Protein AF-A0A085MMM2-F1 (afdb_monomer)

pLDDT: mean 71.84, std 17.97, range [33.88, 95.5]

Structure (mmCIF, N/CA/C/O backbone):
data_AF-A0A085MMM2-F1
#
_entry.id   AF-A0A085MMM2-F1
#
loop_
_atom_site.group_PDB
_atom_site.id
_atom_site.type_symbol
_atom_site.label_atom_id
_atom_site.label_alt_id
_atom_site.label_comp_id
_atom_site.label_asym_id
_atom_site.label_entity_id
_atom_site.label_seq_id
_atom_site.pdbx_PDB_ins_code
_atom_site.Cartn_x
_atom_site.Cartn_y
_atom_site.Cartn_z
_atom_site.occupancy
_atom_site.B_iso_or_equiv
_atom_site.auth_seq_id
_atom_site.auth_comp_id
_atom_site.auth_asym_id
_atom_site.auth_atom_id
_atom_site.pdbx_PDB_model_num
ATOM 1 N N . MET A 1 1 ? -14.746 -5.569 52.700 1.00 52.84 1 MET A N 1
ATOM 2 C CA . MET A 1 1 ? -14.236 -6.221 51.471 1.00 52.84 1 MET A CA 1
ATOM 3 C C . MET A 1 1 ? -14.994 -5.709 50.234 1.00 52.84 1 MET A C 1
ATOM 5 O O . MET A 1 1 ? -15.864 -6.404 49.738 1.00 52.84 1 MET A O 1
ATOM 9 N N . LYS A 1 2 ? -14.740 -4.476 49.759 1.00 54.72 2 LYS A N 1
ATOM 10 C CA . LYS A 1 2 ? -15.460 -3.881 48.598 1.00 54.72 2 LYS A CA 1
ATOM 11 C C . LYS A 1 2 ? -14.551 -3.471 47.425 1.00 54.72 2 LYS A C 1
ATOM 13 O O . LYS A 1 2 ? -15.036 -2.965 46.422 1.00 54.72 2 LYS A O 1
ATOM 18 N N . PHE A 1 3 ? -13.245 -3.721 47.520 1.00 55.91 3 PHE A N 1
ATOM 19 C CA . PHE A 1 3 ? -12.271 -3.276 46.516 1.00 55.91 3 PHE A CA 1
ATOM 20 C C . PHE A 1 3 ? -12.217 -4.162 45.255 1.00 55.91 3 PHE A C 1
ATOM 22 O O . PHE A 1 3 ? -11.817 -3.679 44.200 1.00 55.91 3 PHE A O 1
ATOM 29 N N . SER A 1 4 ? -12.686 -5.416 45.309 1.00 65.38 4 SER A N 1
ATOM 30 C CA . SER A 1 4 ? -12.596 -6.337 44.160 1.00 65.38 4 SER A CA 1
ATOM 31 C C . SER A 1 4 ? -13.504 -5.974 42.982 1.00 65.38 4 SER A C 1
ATOM 33 O O . SER A 1 4 ? -13.154 -6.256 41.840 1.00 65.38 4 SER A O 1
ATOM 35 N N . ALA A 1 5 ? -14.645 -5.323 43.223 1.00 66.12 5 ALA A N 1
ATOM 36 C CA . ALA A 1 5 ? -15.579 -4.985 42.147 1.00 66.12 5 ALA A CA 1
ATOM 37 C C . ALA A 1 5 ? -15.064 -3.847 41.245 1.00 66.12 5 ALA A C 1
ATOM 39 O O . ALA A 1 5 ? -15.367 -3.817 40.056 1.00 66.12 5 ALA A O 1
ATOM 40 N N . VAL A 1 6 ? -14.258 -2.934 41.799 1.00 71.94 6 VAL A N 1
ATOM 41 C CA . VAL A 1 6 ? -13.710 -1.777 41.069 1.00 71.94 6 VAL A CA 1
ATOM 42 C C . VAL A 1 6 ? -12.559 -2.193 40.147 1.00 71.94 6 VAL A C 1
ATOM 44 O O . VAL A 1 6 ? -12.423 -1.673 39.045 1.00 71.94 6 VAL A O 1
ATOM 47 N N . ALA A 1 7 ? -11.746 -3.167 40.557 1.00 70.06 7 ALA A N 1
ATOM 48 C CA . ALA A 1 7 ? -10.652 -3.663 39.723 1.00 70.06 7 ALA A CA 1
ATOM 49 C C . ALA A 1 7 ? -11.167 -4.381 38.460 1.00 70.06 7 ALA A C 1
ATOM 51 O O . ALA A 1 7 ? -10.631 -4.185 37.368 1.00 70.06 7 ALA A O 1
ATOM 52 N N . ALA A 1 8 ? -12.241 -5.167 38.592 1.00 73.25 8 ALA A N 1
ATOM 53 C CA . ALA A 1 8 ? -12.828 -5.910 37.478 1.00 73.25 8 ALA A CA 1
ATOM 54 C C . ALA A 1 8 ? -13.424 -4.992 36.395 1.00 73.25 8 ALA A C 1
ATOM 56 O O . ALA A 1 8 ? -13.270 -5.259 35.202 1.00 73.25 8 ALA A O 1
ATOM 57 N N . THR A 1 9 ? -14.063 -3.885 36.785 1.00 78.06 9 THR A N 1
ATOM 58 C CA . THR A 1 9 ? -14.633 -2.921 35.832 1.00 78.06 9 THR A CA 1
ATOM 59 C C . THR A 1 9 ? -13.560 -2.148 35.070 1.00 78.06 9 THR A C 1
ATOM 61 O O . THR A 1 9 ? -13.700 -1.957 33.863 1.00 78.06 9 THR A O 1
ATOM 64 N N . ILE A 1 10 ? -12.460 -1.762 35.726 1.00 82.00 10 ILE A N 1
ATOM 65 C CA . ILE A 1 10 ? -11.328 -1.104 35.054 1.00 82.00 10 ILE A CA 1
ATOM 66 C C . ILE A 1 10 ? -10.693 -2.050 34.027 1.00 82.00 10 ILE A C 1
ATOM 68 O O . ILE A 1 10 ? -10.486 -1.653 32.881 1.00 82.00 10 ILE A O 1
ATOM 72 N N . ALA A 1 11 ? -10.447 -3.311 34.398 1.00 78.62 11 ALA A N 1
ATOM 73 C CA . ALA A 1 11 ? -9.879 -4.299 33.482 1.00 78.62 11 ALA A CA 1
ATOM 74 C C . ALA A 1 11 ? -10.763 -4.510 32.239 1.00 78.62 11 ALA A C 1
ATOM 76 O O . ALA A 1 11 ? -10.262 -4.491 31.115 1.00 78.62 11 ALA A O 1
ATOM 77 N N . ALA A 1 12 ? -12.083 -4.627 32.421 1.00 75.56 12 ALA A N 1
ATOM 78 C CA . ALA A 1 12 ? -13.023 -4.768 31.310 1.00 75.56 12 ALA A CA 1
ATOM 79 C C . ALA A 1 12 ? -13.002 -3.554 30.364 1.00 75.56 12 ALA A C 1
A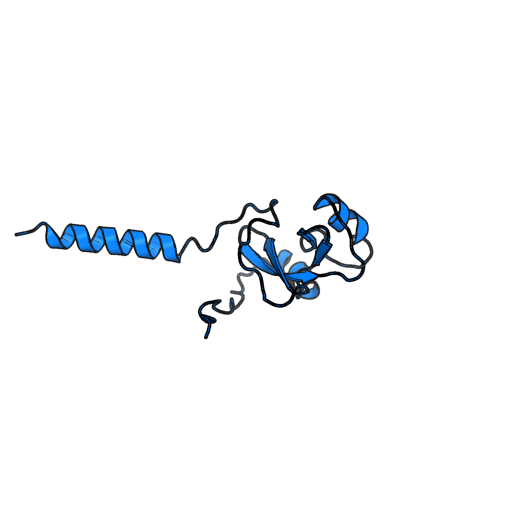TOM 81 O O . ALA A 1 12 ? -12.977 -3.725 29.145 1.00 75.56 12 ALA A O 1
ATOM 82 N N . LEU A 1 13 ? -12.950 -2.329 30.901 1.00 77.31 13 LEU A N 1
ATOM 83 C CA . LEU A 1 13 ? -12.868 -1.115 30.084 1.00 77.31 13 LEU A CA 1
ATOM 84 C C . LEU A 1 13 ? -11.567 -1.048 29.279 1.00 77.31 13 LEU A C 1
ATOM 86 O O . LEU A 1 13 ? -11.613 -0.704 28.101 1.00 77.31 13 LEU A O 1
ATOM 90 N N . VAL A 1 14 ? -10.427 -1.419 29.869 1.00 74.81 14 VAL A N 1
ATOM 91 C CA . VAL A 1 14 ? -9.130 -1.432 29.169 1.00 74.81 14 VAL A CA 1
ATOM 92 C C . VAL A 1 14 ? -9.137 -2.437 28.015 1.00 74.81 14 VAL A C 1
ATOM 94 O O . VAL A 1 14 ? -8.693 -2.099 26.916 1.00 74.81 14 VAL A O 1
ATOM 97 N N . VAL A 1 15 ? -9.699 -3.633 28.228 1.00 73.62 15 VAL A N 1
ATOM 98 C CA . VAL A 1 15 ? -9.820 -4.670 27.189 1.00 73.62 15 VAL A CA 1
ATOM 99 C C . VAL A 1 15 ? -10.740 -4.216 26.056 1.00 73.62 15 VAL A C 1
ATOM 101 O O . VAL A 1 15 ? -10.376 -4.348 24.889 1.00 73.62 15 VAL A O 1
ATOM 104 N N . ILE A 1 16 ? -11.899 -3.625 26.370 1.00 70.69 16 ILE A N 1
ATOM 105 C CA . ILE A 1 16 ? -12.829 -3.103 25.354 1.00 70.69 16 ILE A CA 1
ATOM 106 C C . ILE A 1 16 ? -12.178 -1.963 24.563 1.00 70.69 16 ILE A C 1
ATOM 108 O O . ILE A 1 16 ? -12.307 -1.916 23.340 1.00 70.69 16 ILE A O 1
ATOM 112 N N . PHE A 1 17 ? -11.440 -1.077 25.236 1.00 68.62 17 PHE A N 1
ATOM 113 C CA . PHE A 1 17 ? -10.698 -0.006 24.581 1.00 68.62 17 PHE A CA 1
ATOM 114 C C . PHE A 1 17 ? -9.666 -0.604 23.612 1.00 68.62 17 PHE A C 1
ATOM 116 O O . PHE A 1 17 ? -9.700 -0.315 22.420 1.00 68.62 17 PHE A O 1
ATOM 123 N N . HIS A 1 18 ? -8.820 -1.532 24.069 1.00 63.03 18 HIS A N 1
ATOM 124 C CA . HIS A 1 18 ? -7.814 -2.172 23.211 1.00 63.03 18 HIS A CA 1
ATOM 125 C C . HIS A 1 18 ? -8.426 -2.951 22.036 1.00 63.03 18 HIS A C 1
ATOM 127 O O . HIS A 1 18 ? -7.870 -2.929 20.941 1.00 63.03 18 HIS A O 1
ATOM 133 N N . ALA A 1 19 ? -9.588 -3.581 2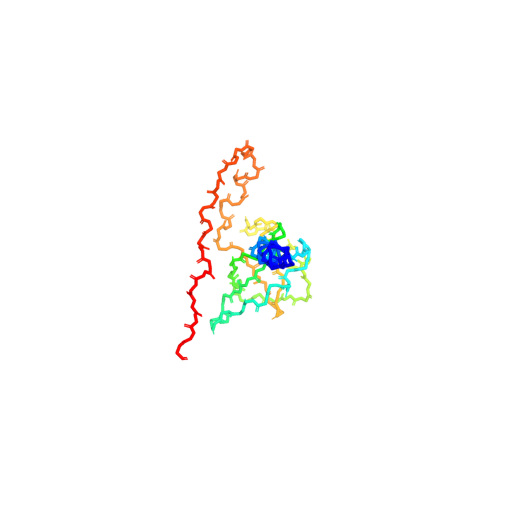2.222 1.00 61.09 19 ALA A N 1
ATOM 134 C CA . ALA A 1 19 ? -10.271 -4.320 21.162 1.00 61.09 19 ALA A CA 1
ATOM 135 C C . ALA A 1 19 ? -10.925 -3.412 20.102 1.00 61.09 19 ALA A C 1
ATOM 137 O O . ALA A 1 19 ? -11.025 -3.799 18.938 1.00 61.09 19 ALA A O 1
ATOM 138 N N . GLN A 1 20 ? -11.384 -2.211 20.474 1.00 55.78 20 GLN A N 1
ATOM 139 C CA . GLN A 1 20 ? -12.060 -1.294 19.545 1.00 55.78 20 GLN A CA 1
ATOM 140 C C . GLN A 1 20 ? -11.093 -0.408 18.753 1.00 55.78 20 GLN A C 1
ATOM 142 O O . GLN A 1 20 ? -11.407 -0.013 17.627 1.00 55.78 20 GLN A O 1
ATOM 147 N N . PHE A 1 21 ? -9.902 -0.139 19.286 1.00 56.75 21 PHE A N 1
ATOM 148 C CA . PHE A 1 21 ? -8.842 0.571 18.571 1.00 56.75 21 PHE A CA 1
ATOM 149 C C . PHE A 1 21 ? -7.933 -0.405 17.818 1.00 56.75 21 PHE A C 1
ATOM 151 O O . PHE A 1 21 ? -6.719 -0.409 18.008 1.00 56.75 21 PHE A O 1
ATOM 158 N N . GLY A 1 22 ? -8.515 -1.212 16.922 1.00 55.94 22 GLY A N 1
ATOM 159 C CA . GLY A 1 22 ? -7.734 -1.858 15.863 1.00 55.94 22 GLY A CA 1
ATOM 160 C C . GLY A 1 22 ? -6.848 -0.810 15.181 1.00 55.94 22 GLY A C 1
ATOM 161 O O . GLY A 1 22 ? -7.320 0.305 14.957 1.00 55.94 22 GLY A O 1
ATOM 162 N N . GLU A 1 23 ? -5.573 -1.145 14.943 1.00 56.12 23 GLU A N 1
ATOM 163 C CA . GLU A 1 23 ? -4.469 -0.220 14.630 1.00 56.12 23 GLU A CA 1
ATOM 164 C C . GLU A 1 23 ? -4.924 1.051 13.890 1.00 56.12 23 GLU A C 1
ATOM 166 O O . GLU A 1 23 ? -5.099 1.074 12.666 1.00 56.12 23 GLU A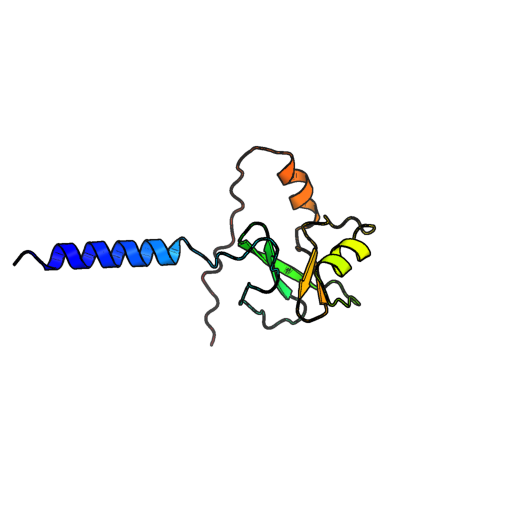 O 1
ATOM 171 N N . LEU A 1 24 ? -5.146 2.130 14.650 1.00 63.75 24 LEU A N 1
ATOM 172 C CA . LEU A 1 24 ? -5.491 3.422 14.078 1.00 63.75 24 LEU A CA 1
ATOM 173 C C . LEU A 1 24 ? -4.278 3.938 13.315 1.00 63.75 24 LEU A C 1
ATOM 175 O O . LEU A 1 24 ? -3.314 4.432 13.894 1.00 63.75 24 LEU A O 1
ATOM 179 N N . CYS A 1 25 ? -4.348 3.849 11.997 1.00 75.19 25 CYS A N 1
ATOM 180 C CA . CYS A 1 25 ? -3.314 4.372 11.129 1.00 75.19 25 CYS A CA 1
ATOM 181 C C . CYS A 1 25 ? -3.674 5.796 10.655 1.00 75.19 25 CYS A C 1
ATOM 183 O O . CYS A 1 25 ? -4.836 6.199 10.545 1.00 75.19 25 CYS A O 1
ATOM 185 N N . GLN A 1 26 ? -2.672 6.613 10.376 1.00 77.06 26 GLN A N 1
ATOM 186 C CA . GLN A 1 26 ? -2.815 7.956 9.840 1.00 77.06 26 GLN A CA 1
ATOM 187 C C . GLN A 1 26 ? -3.125 7.856 8.347 1.00 77.06 26 GLN A C 1
ATOM 189 O O . GLN A 1 26 ? -2.353 7.291 7.583 1.00 77.06 26 GLN A O 1
ATOM 194 N N . THR A 1 27 ? -4.224 8.470 7.900 1.00 65.12 27 THR A N 1
ATOM 195 C CA . THR A 1 27 ? -4.784 8.380 6.531 1.00 65.12 27 THR A CA 1
ATOM 196 C C . THR A 1 27 ? -3.799 8.676 5.379 1.00 65.12 27 THR A C 1
ATOM 198 O O . THR A 1 27 ? -4.103 8.416 4.213 1.00 65.12 27 THR A O 1
ATOM 201 N N . LEU A 1 28 ? -2.638 9.264 5.670 1.00 67.50 28 LEU A N 1
ATOM 202 C CA . LEU A 1 28 ? -1.598 9.606 4.697 1.00 67.50 28 LEU A CA 1
ATOM 203 C C . LEU A 1 28 ? -0.317 8.776 4.836 1.00 67.50 28 LEU A C 1
ATOM 205 O O . LEU A 1 28 ? 0.521 8.836 3.936 1.00 67.50 28 LEU A O 1
ATOM 209 N N . ASN A 1 29 ? -0.188 7.993 5.905 1.00 77.19 29 ASN A N 1
ATOM 210 C CA . ASN A 1 29 ? 0.962 7.148 6.164 1.00 77.19 29 ASN A CA 1
ATOM 211 C C . ASN A 1 29 ? 0.605 5.683 5.881 1.00 77.19 29 ASN A C 1
ATOM 213 O O . ASN A 1 29 ? 0.151 4.939 6.748 1.00 77.19 29 ASN A O 1
ATOM 217 N N . HIS A 1 30 ? 0.771 5.307 4.614 1.00 75.38 30 HIS A N 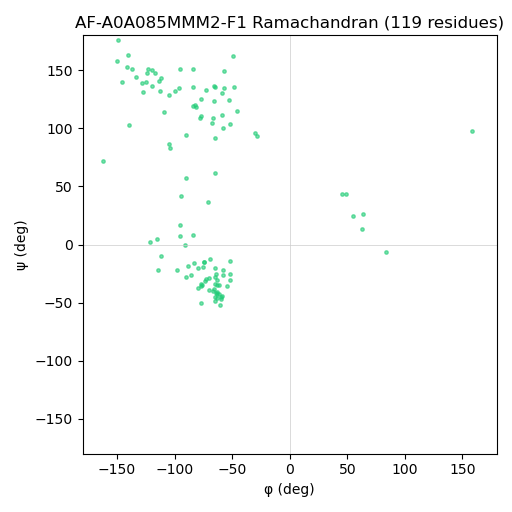1
ATOM 218 C CA . HIS A 1 30 ? 0.377 4.006 4.062 1.00 75.38 30 HIS A CA 1
ATOM 219 C C . HIS A 1 30 ? 1.162 2.830 4.659 1.00 75.38 30 HIS A C 1
ATOM 221 O O . HIS A 1 30 ? 0.657 1.711 4.653 1.00 75.38 30 HIS A O 1
ATOM 227 N N . ASP A 1 31 ? 2.326 3.104 5.247 1.00 76.56 31 ASP A N 1
ATOM 228 C CA . ASP A 1 31 ? 3.276 2.108 5.751 1.00 76.56 31 ASP A CA 1
ATOM 229 C C . ASP A 1 31 ? 3.057 1.720 7.221 1.00 76.56 31 ASP A C 1
ATOM 231 O O . ASP A 1 31 ? 3.785 0.892 7.759 1.00 76.56 31 ASP A O 1
ATOM 235 N N . GLN A 1 32 ? 2.063 2.302 7.898 1.00 82.31 32 GLN A N 1
ATOM 236 C CA . GLN A 1 32 ? 1.842 2.064 9.332 1.00 82.31 32 GLN A CA 1
ATOM 237 C C . GLN A 1 32 ? 1.237 0.700 9.667 1.00 82.31 32 GLN A C 1
ATOM 239 O O . GLN A 1 32 ? 1.276 0.289 10.822 1.00 82.31 32 GLN A O 1
ATOM 244 N N . CYS A 1 33 ? 0.686 -0.000 8.680 1.00 83.50 33 CYS A N 1
ATOM 245 C CA . CYS A 1 33 ? 0.071 -1.304 8.886 1.00 83.50 33 CYS A CA 1
ATOM 246 C C . CYS A 1 33 ? 1.147 -2.382 9.025 1.00 83.50 33 CYS A C 1
ATOM 248 O O . CYS A 1 33 ? 1.825 -2.719 8.049 1.00 83.50 33 CYS A O 1
ATOM 250 N N . ARG A 1 34 ? 1.299 -2.941 10.229 1.00 76.50 34 ARG A N 1
ATOM 251 C CA . ARG A 1 34 ? 2.397 -3.870 10.549 1.00 76.50 34 ARG A CA 1
ATOM 252 C C . ARG A 1 34 ? 2.227 -5.271 9.975 1.00 76.50 34 ARG A C 1
ATOM 254 O O . ARG A 1 34 ? 3.215 -5.978 9.828 1.00 76.50 34 ARG A O 1
ATOM 261 N N . TYR A 1 35 ? 1.008 -5.654 9.609 1.00 73.00 35 TYR A N 1
ATOM 262 C CA . TYR A 1 35 ? 0.720 -6.979 9.069 1.00 73.00 35 TYR A CA 1
ATOM 263 C C . TYR A 1 35 ? 1.375 -7.187 7.700 1.00 73.00 35 TYR A C 1
ATOM 265 O O . TYR A 1 35 ? 0.938 -6.612 6.695 1.00 73.00 35 TYR A O 1
ATOM 273 N N . GLU A 1 36 ? 2.407 -8.025 7.678 1.00 68.62 36 GLU A N 1
ATOM 274 C CA . GLU A 1 36 ? 3.042 -8.535 6.467 1.00 68.62 36 GLU A CA 1
ATOM 275 C C . GLU A 1 36 ? 2.521 -9.941 6.188 1.00 68.62 36 GLU A C 1
ATOM 277 O O . GLU A 1 36 ? 2.443 -10.779 7.084 1.00 68.62 36 GLU A O 1
ATOM 282 N N . THR A 1 37 ? 2.124 -10.192 4.948 1.00 72.69 37 THR A N 1
ATOM 283 C CA . THR A 1 37 ? 1.804 -11.538 4.479 1.00 72.69 37 THR A CA 1
ATOM 284 C C . T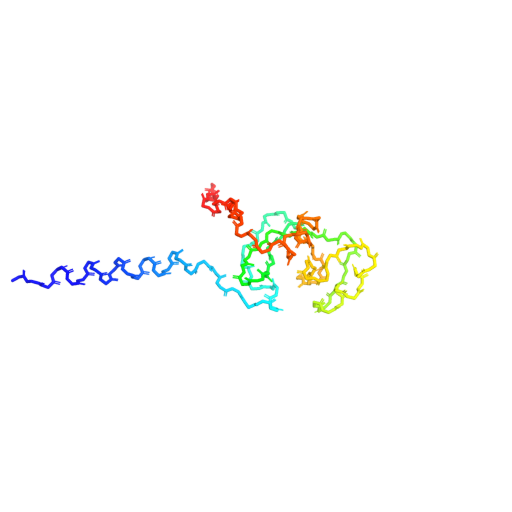HR A 1 37 ? 3.089 -12.237 4.044 1.00 72.69 37 THR A C 1
ATOM 286 O O . THR A 1 37 ? 4.021 -11.577 3.589 1.00 72.69 37 THR A O 1
ATOM 289 N N . ALA A 1 38 ? 3.138 -13.569 4.145 1.00 78.50 38 ALA A N 1
ATOM 290 C CA . ALA A 1 38 ? 4.266 -14.360 3.632 1.00 78.50 38 ALA A CA 1
ATOM 291 C C . ALA A 1 38 ? 4.495 -14.143 2.123 1.00 78.50 38 ALA A C 1
ATOM 293 O O . ALA A 1 38 ? 5.608 -14.280 1.623 1.00 78.50 38 ALA A O 1
ATOM 294 N N . ASP A 1 39 ? 3.436 -13.766 1.409 1.00 80.94 39 ASP A N 1
ATOM 295 C CA . ASP A 1 39 ? 3.490 -13.387 0.009 1.00 80.94 39 ASP A CA 1
ATOM 296 C C . ASP A 1 39 ? 3.923 -11.921 -0.152 1.00 80.94 39 ASP A C 1
ATOM 298 O O . ASP A 1 39 ? 3.249 -11.003 0.323 1.00 80.94 39 ASP A O 1
ATOM 302 N N . ALA A 1 40 ? 5.036 -11.706 -0.859 1.00 78.69 40 ALA A N 1
ATOM 303 C CA . ALA A 1 40 ? 5.588 -10.385 -1.160 1.00 78.69 40 ALA A CA 1
ATOM 304 C C . ALA A 1 40 ? 4.727 -9.566 -2.141 1.00 78.69 40 ALA A C 1
ATOM 306 O O . ALA A 1 40 ? 4.980 -8.371 -2.326 1.00 78.69 40 ALA A O 1
ATOM 307 N N . SER A 1 41 ? 3.747 -10.194 -2.798 1.00 83.12 41 SER A N 1
ATOM 308 C CA . SER A 1 41 ? 2.801 -9.525 -3.693 1.00 83.12 41 SER A CA 1
ATOM 309 C C . SER A 1 41 ? 1.620 -8.889 -2.955 1.00 83.12 41 SER A C 1
ATOM 311 O O . SER A 1 41 ? 0.950 -8.009 -3.500 1.00 83.12 41 SER A O 1
ATOM 313 N N . ILE A 1 42 ? 1.393 -9.275 -1.698 1.00 86.00 42 ILE A N 1
ATOM 314 C CA . ILE A 1 42 ? 0.284 -8.799 -0.878 1.00 86.00 42 ILE A CA 1
ATOM 315 C C . ILE A 1 42 ? 0.842 -7.967 0.278 1.00 86.00 42 ILE A C 1
ATOM 317 O O . ILE A 1 42 ? 1.888 -8.243 0.859 1.00 86.00 42 ILE A O 1
ATOM 321 N N . SER A 1 43 ? 0.155 -6.879 0.604 1.00 89.12 43 SER A N 1
ATOM 3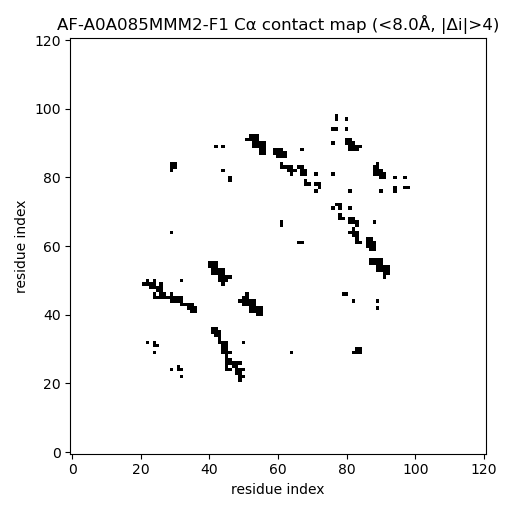22 C CA . SER A 1 43 ? 0.470 -6.079 1.781 1.00 89.12 43 SER A CA 1
ATOM 323 C C . SER A 1 43 ? -0.786 -5.423 2.340 1.00 89.12 43 SER A C 1
ATOM 325 O O . SER A 1 43 ? -1.869 -5.534 1.774 1.00 89.12 43 SER A O 1
ATOM 327 N N . ASN A 1 44 ? -0.655 -4.723 3.461 1.00 87.50 44 ASN A N 1
ATOM 328 C CA . ASN A 1 44 ? -1.734 -3.924 4.031 1.00 87.50 44 ASN A CA 1
ATOM 329 C C . ASN A 1 44 ? -1.375 -2.446 3.936 1.00 87.50 44 ASN A C 1
ATOM 331 O O . ASN A 1 44 ? -0.273 -2.049 4.295 1.00 87.50 44 ASN A O 1
ATOM 335 N N . LEU A 1 45 ? -2.291 -1.610 3.468 1.00 86.62 45 LEU A N 1
ATOM 336 C CA . LEU A 1 45 ? -2.080 -0.168 3.404 1.00 86.62 45 LEU A CA 1
ATOM 337 C C . LEU A 1 45 ? -3.074 0.567 4.294 1.00 86.62 45 LEU A C 1
ATOM 339 O O . LEU A 1 45 ? -4.231 0.160 4.433 1.00 86.62 45 LEU A O 1
ATOM 343 N N . CYS A 1 46 ? -2.632 1.693 4.851 1.00 85.00 46 CYS A N 1
ATOM 344 C CA . CYS A 1 46 ? -3.510 2.558 5.622 1.00 85.00 46 CYS A CA 1
ATOM 345 C C . CYS A 1 46 ? -4.419 3.413 4.731 1.00 85.00 46 CYS A C 1
ATOM 347 O O . CYS A 1 46 ? -4.000 4.425 4.165 1.00 85.00 46 CYS A O 1
ATOM 349 N N . PHE A 1 47 ? -5.711 3.104 4.709 1.00 79.56 47 PHE A N 1
ATOM 350 C CA . PHE A 1 47 ? -6.720 3.927 4.052 1.00 79.56 47 PHE A CA 1
ATOM 351 C C . PHE A 1 47 ? -7.873 4.252 4.996 1.00 79.56 47 PHE A C 1
ATOM 353 O O . PHE A 1 47 ? -8.441 3.386 5.650 1.00 79.56 47 PHE A O 1
ATOM 360 N N . ARG A 1 48 ? -8.244 5.540 5.060 1.00 77.62 48 ARG A N 1
ATOM 361 C CA . ARG A 1 48 ? -9.314 6.056 5.943 1.00 77.62 48 ARG A CA 1
ATOM 362 C C . ARG A 1 48 ? -9.181 5.577 7.400 1.00 77.62 48 ARG A C 1
ATOM 364 O O . ARG A 1 48 ? -10.178 5.221 8.020 1.00 77.62 48 ARG A O 1
ATOM 371 N N . ARG A 1 49 ? -7.956 5.603 7.935 1.00 78.88 49 ARG A N 1
ATOM 372 C CA . ARG A 1 49 ? -7.610 5.134 9.289 1.00 78.88 49 ARG A CA 1
ATOM 373 C C . ARG A 1 49 ? -7.831 3.640 9.536 1.00 78.88 49 ARG A C 1
ATOM 375 O O . ARG A 1 49 ? -8.067 3.239 10.669 1.00 78.88 49 ARG A O 1
ATOM 382 N N . LYS A 1 50 ? -7.783 2.828 8.481 1.00 80.44 50 LYS A N 1
ATOM 383 C CA . LYS A 1 50 ? -7.887 1.372 8.562 1.00 80.44 50 LYS A CA 1
ATOM 384 C C . LYS A 1 50 ? -6.811 0.714 7.715 1.00 80.44 50 LYS A C 1
ATOM 386 O O . LYS A 1 50 ? -6.501 1.202 6.630 1.00 80.44 50 LYS A O 1
ATOM 391 N N . CYS A 1 51 ? -6.301 -0.411 8.191 1.00 83.31 51 CYS A N 1
ATOM 392 C CA . CYS A 1 51 ? -5.436 -1.281 7.411 1.00 83.31 51 CYS A CA 1
ATOM 393 C C . CYS A 1 51 ? -6.286 -2.159 6.498 1.00 83.31 51 CYS A C 1
ATOM 395 O O . CYS A 1 51 ? -7.150 -2.899 6.965 1.00 83.31 51 CYS A O 1
ATOM 397 N N . ILE A 1 52 ? -6.089 -2.015 5.191 1.00 85.12 52 ILE A N 1
ATOM 398 C CA . ILE A 1 52 ? -6.842 -2.738 4.167 1.00 85.12 52 ILE A CA 1
ATOM 399 C C . ILE A 1 52 ? -5.844 -3.463 3.269 1.00 85.12 52 ILE A C 1
ATOM 401 O O . ILE A 1 52 ? -4.797 -2.906 2.929 1.00 85.12 52 ILE A O 1
ATOM 405 N N . ARG A 1 53 ? -6.188 -4.692 2.880 1.00 87.88 53 ARG A N 1
ATOM 406 C CA . ARG A 1 53 ? -5.401 -5.502 1.951 1.00 87.88 53 ARG A CA 1
ATOM 407 C C . ARG A 1 53 ? -5.200 -4.766 0.625 1.00 87.88 53 ARG A C 1
ATOM 409 O O . ARG A 1 53 ? -6.133 -4.187 0.065 1.00 87.88 53 ARG A O 1
ATOM 416 N N . ALA A 1 54 ? -3.971 -4.804 0.145 1.00 89.50 54 ALA A N 1
ATOM 417 C CA . ALA A 1 54 ? -3.528 -4.205 -1.092 1.00 89.50 54 ALA A CA 1
ATOM 418 C C . ALA A 1 54 ? -2.604 -5.173 -1.835 1.00 89.50 54 ALA A C 1
ATOM 420 O O . ALA A 1 54 ? -1.885 -5.968 -1.229 1.00 89.50 54 ALA A O 1
ATOM 421 N N . GLU A 1 55 ? -2.605 -5.061 -3.150 1.00 91.62 55 GLU A N 1
ATOM 422 C CA . GLU A 1 55 ? -1.808 -5.870 -4.060 1.00 91.62 55 GLU A CA 1
ATOM 423 C C . GLU A 1 55 ? -0.753 -5.015 -4.725 1.00 91.62 55 GLU A C 1
ATOM 425 O O . GLU A 1 55 ? -0.975 -3.838 -5.025 1.00 91.62 55 GLU A O 1
ATOM 430 N N . VAL A 1 56 ? 0.416 -5.606 -4.929 1.00 92.81 56 VAL A N 1
ATOM 431 C CA . VAL A 1 56 ? 1.500 -4.959 -5.646 1.00 92.81 56 VAL A CA 1
ATOM 432 C C . VAL A 1 56 ? 1.078 -4.729 -7.093 1.00 92.81 56 VAL A C 1
ATOM 434 O O . VAL A 1 56 ? 0.526 -5.603 -7.752 1.00 92.81 56 VAL A O 1
ATOM 437 N N . ILE A 1 57 ? 1.361 -3.540 -7.610 1.00 92.50 57 ILE A N 1
ATOM 438 C CA . ILE A 1 57 ? 1.292 -3.307 -9.045 1.00 92.50 57 ILE A CA 1
ATOM 439 C C . ILE A 1 57 ? 2.627 -3.770 -9.622 1.00 92.50 57 ILE A C 1
ATOM 441 O O . ILE A 1 57 ? 3.683 -3.255 -9.240 1.00 92.50 57 ILE A O 1
ATOM 445 N N . GLU A 1 58 ? 2.598 -4.752 -10.515 1.00 91.19 58 GLU A N 1
ATOM 446 C CA . GLU A 1 58 ? 3.810 -5.300 -11.120 1.00 91.19 58 GLU A CA 1
ATOM 447 C C . GLU A 1 58 ? 4.638 -4.222 -11.832 1.00 91.19 58 GLU A C 1
ATOM 449 O O . GLU A 1 58 ? 4.116 -3.219 -12.329 1.00 91.19 58 GLU A O 1
ATOM 454 N N . ASN A 1 59 ? 5.962 -4.411 -11.847 1.00 91.19 59 ASN A N 1
ATOM 455 C CA . ASN A 1 59 ? 6.926 -3.487 -12.459 1.00 91.19 59 ASN A CA 1
ATOM 456 C C . ASN A 1 59 ? 6.824 -2.035 -11.948 1.00 91.19 59 ASN A C 1
ATOM 458 O O . ASN A 1 59 ? 7.224 -1.083 -12.624 1.00 91.19 59 ASN A O 1
ATOM 462 N N . SER A 1 60 ? 6.299 -1.847 -10.733 1.00 93.12 60 SER A N 1
ATOM 463 C CA . SER A 1 60 ? 6.186 -0.537 -10.106 1.00 93.12 60 SER A CA 1
ATOM 464 C C . SER A 1 60 ? 7.354 -0.258 -9.159 1.00 93.12 60 SER A C 1
ATOM 466 O O . SER A 1 60 ? 7.735 -1.079 -8.327 1.00 93.12 60 SER A O 1
ATOM 468 N N . TYR A 1 61 ? 7.905 0.949 -9.269 1.00 95.50 61 TYR A N 1
ATOM 469 C CA . TYR A 1 61 ? 8.883 1.489 -8.329 1.00 95.50 61 TYR A CA 1
ATOM 470 C C . TYR A 1 61 ? 8.432 2.866 -7.857 1.00 95.50 61 TYR A C 1
ATOM 472 O O . TYR A 1 61 ? 7.939 3.676 -8.654 1.00 95.50 61 TYR A O 1
ATOM 480 N N . CYS A 1 62 ? 8.610 3.130 -6.567 1.00 94.56 62 CYS A N 1
ATOM 481 C CA . CYS A 1 62 ? 8.292 4.409 -5.955 1.00 94.56 62 CYS A CA 1
ATOM 482 C C . CYS A 1 62 ? 9.201 4.708 -4.765 1.00 94.56 62 CYS A C 1
ATOM 484 O O . CYS A 1 62 ? 9.756 3.818 -4.137 1.00 94.56 62 CYS A O 1
ATOM 486 N N . ARG A 1 63 ? 9.312 5.991 -4.431 1.00 94.25 63 ARG A N 1
ATOM 487 C CA . ARG A 1 63 ? 9.905 6.487 -3.181 1.00 94.25 63 ARG A CA 1
ATOM 488 C C . ARG A 1 63 ? 8.879 7.184 -2.297 1.00 94.25 63 ARG A C 1
ATOM 490 O O . ARG A 1 63 ? 9.094 7.346 -1.105 1.00 94.25 63 ARG A O 1
ATOM 497 N N . THR A 1 64 ? 7.778 7.649 -2.888 1.00 91.56 64 THR A N 1
ATOM 498 C CA . THR A 1 64 ? 6.735 8.393 -2.179 1.00 91.56 64 THR A CA 1
ATOM 499 C C . THR A 1 64 ? 5.346 8.011 -2.675 1.00 91.56 64 THR A C 1
ATOM 501 O O . THR A 1 64 ? 5.144 7.688 -3.848 1.00 91.56 64 THR A O 1
ATOM 504 N N . ASN A 1 65 ? 4.348 8.148 -1.799 1.00 90.19 65 ASN A N 1
ATOM 505 C CA . ASN A 1 65 ? 2.933 7.963 -2.141 1.00 90.19 65 ASN A CA 1
ATOM 506 C C . ASN A 1 65 ? 2.493 8.839 -3.326 1.00 90.19 65 ASN A C 1
ATOM 508 O O . ASN A 1 65 ? 1.690 8.421 -4.162 1.00 90.19 65 ASN A O 1
ATOM 512 N N . ALA A 1 66 ? 3.035 10.056 -3.430 1.00 90.12 66 ALA A N 1
ATOM 513 C CA . ALA A 1 66 ? 2.714 10.980 -4.512 1.00 90.12 66 ALA A CA 1
ATOM 514 C C . ALA A 1 66 ? 3.127 10.440 -5.892 1.00 90.12 66 ALA A C 1
ATOM 516 O O . ALA A 1 66 ? 2.405 10.674 -6.861 1.00 90.12 66 ALA A O 1
ATOM 517 N N . GLN A 1 67 ? 4.237 9.698 -5.987 1.00 93.62 67 GLN A N 1
ATOM 518 C CA . GLN A 1 67 ? 4.693 9.110 -7.250 1.00 93.62 67 GLN A CA 1
ATOM 519 C C . GLN A 1 67 ? 3.707 8.059 -7.769 1.00 93.62 67 GLN A C 1
ATOM 521 O O . GLN A 1 67 ? 3.268 8.171 -8.913 1.00 93.62 67 GLN A O 1
ATOM 526 N N . CYS A 1 68 ? 3.270 7.116 -6.924 1.00 92.12 68 CYS A N 1
ATOM 527 C CA . CYS A 1 68 ? 2.270 6.114 -7.315 1.00 92.12 68 CYS A CA 1
ATOM 528 C C . CYS A 1 68 ? 0.954 6.768 -7.756 1.00 92.12 68 CYS A C 1
ATOM 530 O O . CYS A 1 68 ? 0.422 6.447 -8.816 1.00 92.12 68 CYS A O 1
ATOM 532 N N . ARG A 1 69 ? 0.463 7.760 -6.999 1.00 89.81 69 ARG A N 1
ATOM 533 C CA . ARG A 1 69 ? -0.785 8.479 -7.324 1.00 89.81 69 ARG A CA 1
ATOM 534 C C . ARG A 1 69 ? -0.721 9.256 -8.637 1.00 89.81 69 ARG A C 1
ATOM 536 O O . ARG A 1 69 ? -1.758 9.461 -9.267 1.00 89.81 69 ARG A O 1
ATOM 543 N N . ARG A 1 70 ? 0.461 9.751 -9.021 1.00 90.88 70 ARG A N 1
ATOM 544 C CA . ARG A 1 70 ? 0.671 10.424 -10.311 1.00 90.88 70 ARG A CA 1
ATOM 5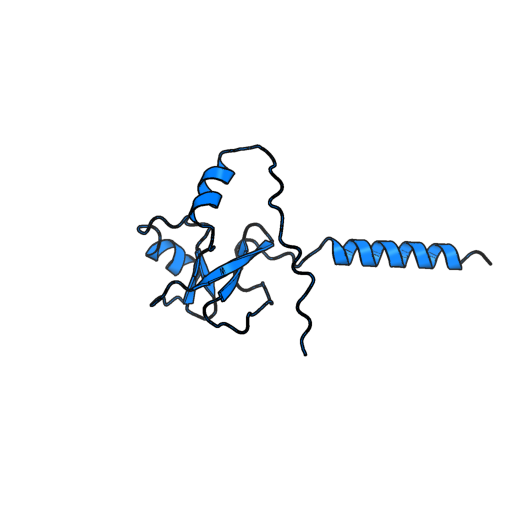45 C C . ARG A 1 70 ? 0.754 9.405 -11.444 1.00 90.88 70 ARG A C 1
ATOM 547 O O . ARG A 1 70 ? 0.017 9.555 -12.412 1.00 90.88 70 ARG A O 1
ATOM 554 N N . ARG A 1 71 ? 1.590 8.372 -11.288 1.00 91.19 71 ARG A N 1
ATOM 555 C CA . ARG A 1 71 ? 1.848 7.340 -12.306 1.00 91.19 71 ARG A CA 1
ATOM 556 C C . ARG A 1 71 ? 0.579 6.586 -12.698 1.00 91.19 71 ARG A C 1
ATOM 558 O O . ARG A 1 71 ? 0.279 6.465 -13.875 1.00 91.19 71 ARG A O 1
ATOM 565 N N . TYR A 1 72 ? -0.206 6.165 -11.713 1.00 88.62 72 TYR A N 1
ATOM 566 C CA . TYR A 1 72 ? -1.392 5.331 -11.924 1.00 88.62 72 TYR A CA 1
ATOM 567 C C . TYR A 1 72 ? -2.702 6.122 -12.010 1.00 88.62 72 TYR A C 1
ATOM 569 O O . TYR A 1 72 ? -3.788 5.565 -11.896 1.00 88.62 72 TYR A O 1
ATOM 577 N N . ARG A 1 73 ? -2.631 7.443 -12.229 1.00 84.62 73 ARG A N 1
ATOM 578 C CA . ARG A 1 73 ? -3.832 8.272 -12.431 1.00 84.62 73 ARG A CA 1
ATOM 579 C C . ARG A 1 73 ? -4.581 7.890 -13.712 1.00 84.62 73 ARG A C 1
ATOM 581 O O . ARG A 1 73 ? -5.797 8.036 -13.762 1.00 84.62 73 ARG A O 1
ATOM 588 N N . GLN A 1 74 ? -3.847 7.486 -14.745 1.00 81.88 74 GLN A N 1
ATOM 589 C CA . GLN A 1 74 ? -4.378 7.248 -16.090 1.00 81.88 74 GLN A C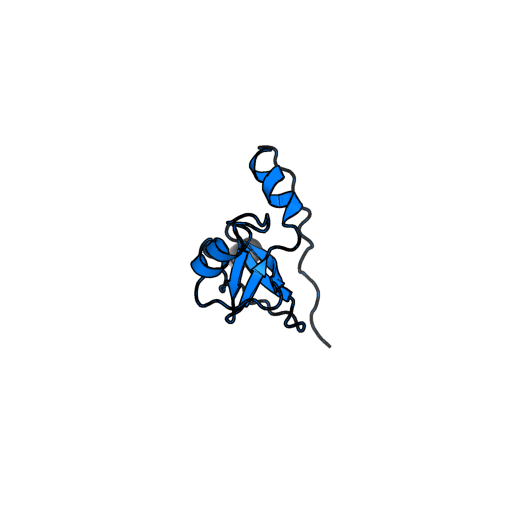A 1
ATOM 590 C C . GLN A 1 74 ? -4.896 5.819 -16.286 1.00 81.88 74 GLN A C 1
ATOM 592 O O . GLN A 1 74 ? -5.700 5.586 -17.176 1.00 81.88 74 GLN A O 1
ATOM 597 N N . THR A 1 75 ? -4.496 4.876 -15.431 1.00 80.94 75 THR A N 1
ATOM 598 C CA . THR A 1 75 ? -4.862 3.454 -15.536 1.00 80.94 75 THR A CA 1
ATOM 599 C C . THR A 1 75 ? -6.225 3.132 -14.911 1.00 80.94 75 THR A C 1
ATOM 601 O O . THR A 1 75 ? -6.563 1.969 -14.737 1.00 80.94 75 THR A O 1
ATOM 604 N N . GLY A 1 76 ? -6.997 4.146 -14.508 1.00 76.19 76 GLY A N 1
ATOM 605 C CA . GLY A 1 76 ? -8.328 3.972 -13.916 1.00 76.19 76 GLY A CA 1
ATOM 606 C C . GLY A 1 76 ? -8.346 3.683 -12.411 1.00 76.19 76 GLY A C 1
ATOM 607 O O . GLY A 1 76 ? -9.417 3.715 -11.805 1.00 76.19 76 GLY A O 1
ATOM 608 N N . TYR A 1 77 ? -7.190 3.486 -11.765 1.00 79.00 77 TYR A N 1
ATOM 609 C CA . TYR A 1 77 ? -7.149 3.346 -10.310 1.00 79.00 77 TYR A CA 1
ATOM 610 C C . TYR A 1 77 ? -7.560 4.652 -9.626 1.00 79.00 77 TYR A C 1
ATOM 612 O O . TYR A 1 77 ? -7.107 5.751 -9.967 1.00 79.00 77 TYR A O 1
ATOM 620 N N . SER A 1 78 ? -8.394 4.541 -8.591 1.00 77.88 78 SER A N 1
ATOM 621 C CA . SER A 1 78 ? -8.707 5.695 -7.754 1.00 77.88 78 SER A CA 1
ATOM 622 C C . SER A 1 78 ? -7.420 6.245 -7.139 1.00 77.88 78 SER A C 1
ATOM 624 O O . SER A 1 78 ? -6.661 5.521 -6.498 1.00 77.88 78 SER A O 1
ATOM 626 N N . ARG A 1 79 ? -7.196 7.561 -7.248 1.00 73.25 79 ARG A N 1
ATOM 627 C CA . ARG A 1 79 ? -6.044 8.254 -6.630 1.00 73.25 79 ARG A CA 1
ATOM 628 C C . ARG A 1 79 ? -5.895 7.971 -5.133 1.00 73.25 79 ARG A C 1
ATOM 630 O O . ARG A 1 79 ? -4.809 8.126 -4.585 1.00 73.25 79 ARG A O 1
ATOM 637 N N . ARG A 1 80 ? -6.999 7.632 -4.462 1.00 75.25 80 ARG A N 1
ATOM 638 C CA . ARG A 1 80 ? -7.045 7.309 -3.031 1.00 75.25 80 ARG A CA 1
ATOM 639 C C . ARG A 1 80 ? -6.966 5.811 -2.747 1.00 75.25 80 ARG A C 1
ATOM 641 O O . ARG A 1 80 ? -7.173 5.452 -1.604 1.00 75.25 80 ARG A O 1
ATOM 648 N N . ALA A 1 81 ? -6.716 4.974 -3.746 1.00 84.94 81 ALA A N 1
ATOM 649 C CA . ALA A 1 81 ? -6.581 3.525 -3.615 1.00 84.94 81 ALA A CA 1
ATOM 650 C C . ALA A 1 81 ? -5.166 3.037 -3.961 1.00 84.94 81 ALA A C 1
ATOM 652 O O . ALA A 1 81 ? -4.940 1.836 -3.991 1.00 84.94 81 ALA A O 1
ATOM 653 N N . VAL A 1 82 ? -4.228 3.953 -4.236 1.00 90.69 82 VAL A N 1
ATOM 654 C CA . VAL A 1 82 ? -2.820 3.646 -4.523 1.00 90.69 82 VAL A CA 1
ATOM 655 C C . VAL A 1 82 ? -1.890 4.298 -3.502 1.00 90.69 82 VAL A C 1
ATOM 657 O O . VAL A 1 82 ? -2.042 5.480 -3.162 1.00 90.69 82 VAL A O 1
ATOM 660 N N . GLY A 1 83 ? -0.909 3.520 -3.051 1.00 91.12 83 GLY A N 1
ATOM 661 C CA . GLY A 1 83 ? 0.120 3.911 -2.090 1.00 91.12 83 GLY A CA 1
ATOM 662 C C . GLY A 1 83 ? 1.484 3.333 -2.465 1.00 91.12 83 GLY A C 1
ATOM 663 O O . GLY A 1 83 ? 1.580 2.440 -3.301 1.00 91.12 83 GLY A O 1
ATOM 664 N N . CYS A 1 84 ? 2.536 3.889 -1.880 1.00 92.00 84 CYS A N 1
ATOM 665 C CA . CYS A 1 84 ? 3.907 3.412 -1.987 1.00 92.00 84 CYS A CA 1
ATOM 666 C C . CYS A 1 84 ? 4.273 2.726 -0.676 1.00 92.00 84 CYS A C 1
ATOM 668 O O . CYS A 1 84 ? 4.087 3.342 0.367 1.00 92.00 84 CYS A O 1
ATOM 670 N N . ARG A 1 85 ? 4.796 1.500 -0.749 1.00 90.38 85 ARG A N 1
ATOM 671 C CA . ARG A 1 85 ? 5.305 0.740 0.398 1.00 90.38 85 ARG A CA 1
ATOM 672 C C . ARG A 1 85 ? 6.490 -0.108 -0.044 1.00 90.38 85 ARG A C 1
ATOM 674 O O . ARG A 1 85 ? 6.468 -0.652 -1.142 1.00 90.38 85 ARG A O 1
ATOM 681 N N . LYS A 1 86 ? 7.547 -0.217 0.770 1.00 90.56 86 LYS A N 1
ATOM 682 C CA . LYS A 1 86 ? 8.764 -1.003 0.437 1.00 90.56 86 LYS A CA 1
ATOM 683 C C . LYS A 1 86 ? 9.270 -0.765 -1.003 1.00 90.56 86 LYS A C 1
ATOM 685 O O . LYS A 1 86 ? 9.584 -1.697 -1.737 1.00 90.56 86 LYS A O 1
ATOM 690 N N . SER A 1 87 ? 9.290 0.497 -1.428 1.00 93.81 87 SER A N 1
ATOM 691 C CA . SER A 1 87 ? 9.701 0.927 -2.772 1.00 93.81 87 SER A CA 1
ATOM 692 C C . SER A 1 87 ? 8.857 0.423 -3.957 1.00 93.81 87 SER A C 1
ATOM 694 O O . SER A 1 87 ? 9.274 0.577 -5.105 1.00 93.81 87 SER A O 1
ATOM 696 N N . ARG A 1 88 ? 7.668 -0.141 -3.717 1.00 94.38 88 ARG A N 1
ATOM 697 C CA . ARG A 1 88 ? 6.720 -0.591 -4.750 1.00 94.38 88 ARG A CA 1
ATOM 698 C C . ARG A 1 88 ? 5.361 0.082 -4.583 1.00 94.38 88 ARG A C 1
ATOM 700 O O . ARG A 1 88 ? 4.971 0.463 -3.477 1.00 94.38 88 ARG A O 1
ATOM 707 N N . CYS A 1 89 ? 4.638 0.254 -5.685 1.00 93.31 89 CYS A N 1
ATOM 708 C CA . CYS A 1 89 ? 3.271 0.752 -5.637 1.00 93.31 89 CYS A CA 1
ATOM 709 C C . CYS A 1 89 ? 2.312 -0.402 -5.367 1.00 93.31 89 CYS A C 1
ATOM 711 O O . CYS A 1 89 ? 2.404 -1.448 -6.000 1.00 93.31 89 CYS A O 1
ATOM 713 N N . TYR A 1 90 ? 1.365 -0.173 -4.467 1.00 92.69 90 TYR A N 1
ATOM 714 C CA . TYR A 1 90 ? 0.285 -1.102 -4.173 1.00 92.69 90 TYR A CA 1
ATOM 715 C C . TYR A 1 90 ? -1.054 -0.443 -4.472 1.00 92.69 90 TYR A C 1
ATOM 717 O O . TYR A 1 90 ? -1.199 0.778 -4.330 1.00 92.69 90 TYR A O 1
ATOM 725 N N . THR A 1 91 ? -2.035 -1.250 -4.857 1.00 91.69 91 THR A N 1
ATOM 726 C CA . THR A 1 91 ? -3.420 -0.840 -5.064 1.00 91.69 91 THR A CA 1
ATOM 727 C C . THR A 1 91 ? -4.371 -1.673 -4.217 1.00 91.69 91 THR A C 1
ATOM 729 O O . THR A 1 91 ? -4.106 -2.834 -3.932 1.00 91.69 91 THR A O 1
ATOM 732 N N . LEU A 1 92 ? -5.478 -1.085 -3.774 1.00 87.62 92 LEU A N 1
ATOM 733 C CA . LEU A 1 92 ? -6.533 -1.844 -3.109 1.00 87.62 92 LEU A CA 1
ATOM 734 C C . LEU A 1 92 ? -7.163 -2.824 -4.108 1.00 87.62 92 LEU A C 1
ATOM 736 O O . LEU A 1 92 ? -7.685 -2.380 -5.130 1.00 87.62 92 LEU A O 1
ATOM 740 N N . THR A 1 93 ? -7.165 -4.120 -3.781 1.00 72.44 93 THR A N 1
ATOM 741 C CA . THR A 1 93 ? -7.703 -5.209 -4.623 1.00 72.44 93 THR A CA 1
ATOM 742 C C . THR A 1 93 ? -9.140 -4.935 -5.097 1.00 72.44 93 THR A C 1
ATOM 744 O O . THR A 1 93 ? -9.512 -5.259 -6.219 1.00 72.44 93 THR A O 1
ATOM 747 N N . ASN A 1 94 ? -9.936 -4.211 -4.300 1.00 62.00 94 ASN A N 1
ATOM 748 C CA . ASN A 1 94 ? -11.316 -3.821 -4.629 1.00 62.00 94 ASN A CA 1
ATOM 749 C C . ASN A 1 94 ? -11.406 -2.421 -5.271 1.00 62.00 94 ASN A C 1
ATOM 751 O O . ASN A 1 94 ? -12.274 -1.609 -4.931 1.00 62.00 94 ASN A O 1
ATOM 755 N N . GLY A 1 95 ? -10.479 -2.101 -6.178 1.00 49.97 95 GLY A N 1
ATOM 756 C CA . GLY A 1 95 ? -10.376 -0.795 -6.839 1.00 49.97 95 GLY A CA 1
ATOM 757 C C . GLY A 1 95 ? -11.628 -0.364 -7.620 1.00 49.97 95 GLY A C 1
ATOM 758 O O . GLY A 1 95 ? -11.835 0.838 -7.805 1.00 49.97 95 GLY A O 1
ATOM 759 N N . ALA A 1 96 ? -12.488 -1.311 -8.015 1.00 47.44 96 ALA A N 1
ATOM 760 C CA . ALA A 1 96 ? -13.747 -1.041 -8.711 1.00 47.44 96 ALA A CA 1
ATOM 761 C C . ALA A 1 96 ? -14.871 -0.538 -7.777 1.00 47.44 96 ALA A C 1
ATOM 763 O O . ALA A 1 96 ? -15.614 0.372 -8.151 1.00 47.44 96 ALA A O 1
ATOM 764 N N . ASP A 1 97 ? -14.954 -1.028 -6.536 1.00 47.22 97 ASP A N 1
ATOM 765 C CA . ASP A 1 97 ? -16.099 -0.738 -5.657 1.00 47.22 97 ASP A CA 1
ATOM 766 C C . ASP A 1 97 ? -15.918 0.517 -4.790 1.00 47.22 97 ASP A C 1
ATOM 768 O O . ASP A 1 97 ? -16.876 1.247 -4.517 1.00 47.22 97 ASP A O 1
ATOM 772 N N . TYR A 1 98 ? -14.679 0.889 -4.447 1.00 51.34 98 TYR A N 1
ATOM 773 C CA . TYR A 1 98 ? -14.424 2.070 -3.603 1.00 51.34 98 TYR A CA 1
ATOM 774 C C . TYR A 1 98 ? -14.857 3.410 -4.234 1.00 51.34 98 TYR A C 1
ATOM 776 O O . TYR A 1 98 ? -15.123 4.390 -3.518 1.00 51.34 98 TYR A O 1
ATOM 784 N N . SER A 1 99 ? -14.915 3.481 -5.569 1.00 46.44 99 SER A N 1
ATOM 785 C CA . SER A 1 99 ? -15.320 4.692 -6.298 1.00 46.44 99 SER A CA 1
ATOM 786 C C . SER A 1 99 ? -16.840 4.903 -6.276 1.00 46.44 99 SER A C 1
ATOM 788 O O . SER A 1 99 ? -17.303 6.043 -6.170 1.00 46.44 99 SER A O 1
ATOM 790 N N . ARG A 1 100 ? -17.628 3.818 -6.285 1.00 45.97 100 ARG A N 1
ATOM 791 C CA . ARG A 1 100 ? -19.099 3.873 -6.226 1.00 45.97 100 ARG A CA 1
ATOM 792 C C . ARG A 1 100 ? -19.609 4.104 -4.802 1.00 45.97 100 ARG A C 1
ATOM 794 O O . ARG A 1 100 ? -20.515 4.914 -4.602 1.00 45.97 100 ARG A O 1
ATOM 801 N N . GLU A 1 101 ? -18.949 3.513 -3.807 1.00 47.25 101 GLU A N 1
ATOM 802 C CA . GLU A 1 101 ? -19.321 3.650 -2.392 1.00 47.25 101 GLU A CA 1
ATOM 803 C C . GLU A 1 101 ? -19.168 5.089 -1.867 1.00 47.25 101 GLU A C 1
ATOM 805 O O . GLU A 1 101 ? -19.886 5.533 -0.977 1.00 47.25 101 GLU A O 1
ATOM 810 N N . SER A 1 102 ? -18.251 5.876 -2.440 1.00 47.28 102 SER A N 1
ATOM 811 C CA . SER A 1 102 ? -18.014 7.253 -1.982 1.00 47.28 102 SER A CA 1
ATOM 812 C C . SER A 1 102 ? -19.114 8.241 -2.400 1.00 47.28 102 SER A C 1
ATOM 814 O O . SER A 1 102 ? -19.165 9.341 -1.851 1.00 47.28 102 SER A O 1
ATOM 816 N N . LYS A 1 103 ? -19.989 7.874 -3.350 1.00 49.34 103 LYS A N 1
ATOM 817 C CA . LYS A 1 103 ? -21.167 8.677 -3.730 1.00 49.34 103 LYS A CA 1
ATOM 818 C C . LYS A 1 103 ? -22.455 8.208 -3.054 1.00 49.34 103 LYS A C 1
ATOM 820 O O . LYS A 1 103 ? -23.373 9.011 -2.905 1.00 49.34 103 LYS A O 1
ATOM 825 N N . SER A 1 104 ? -22.521 6.959 -2.599 1.00 46.75 104 SER A N 1
ATOM 826 C CA . SER A 1 104 ? -23.679 6.455 -1.866 1.00 46.75 104 SER A CA 1
ATOM 827 C C . SER A 1 104 ? -23.483 6.698 -0.370 1.00 46.75 104 SER A C 1
ATOM 829 O O . SER A 1 104 ? -22.856 5.913 0.334 1.00 46.75 104 SER A O 1
ATOM 831 N N . LYS A 1 105 ? -24.018 7.816 0.140 1.00 47.34 105 LYS A N 1
ATOM 832 C CA . LYS A 1 105 ? -24.240 8.049 1.579 1.00 47.34 105 LYS A CA 1
ATOM 833 C C . LYS A 1 105 ? -25.280 7.059 2.125 1.00 47.34 105 LYS A C 1
ATOM 835 O O . LYS A 1 105 ? -26.347 7.452 2.591 1.00 47.34 105 LYS A O 1
ATOM 840 N N . ARG A 1 106 ? -24.999 5.766 2.070 1.00 44.34 106 ARG A N 1
ATOM 841 C CA . ARG A 1 106 ? -25.7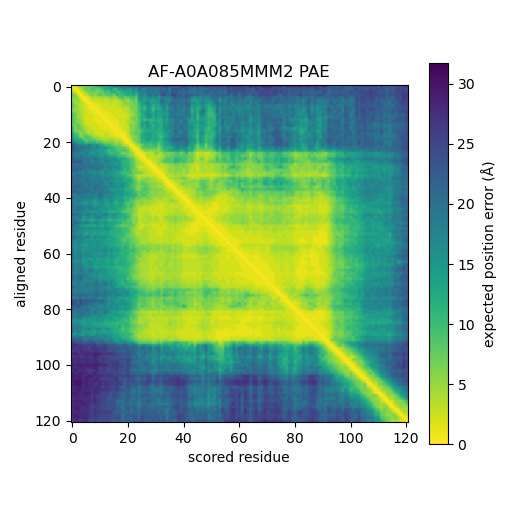80 4.772 2.786 1.00 44.34 106 ARG A CA 1
ATOM 842 C C . ARG A 1 106 ? -24.797 3.770 3.349 1.00 44.34 106 ARG A C 1
ATOM 844 O O . ARG A 1 106 ? -24.219 2.984 2.617 1.00 44.34 106 ARG A O 1
ATOM 851 N N . PHE A 1 107 ? -24.572 3.920 4.653 1.00 44.66 107 PHE A N 1
ATOM 852 C CA . PHE A 1 107 ? -24.029 2.923 5.563 1.00 44.66 107 PHE A CA 1
ATOM 853 C C . PHE A 1 107 ? -24.376 1.508 5.082 1.00 44.66 107 PHE A C 1
ATOM 855 O O . PHE A 1 107 ? -25.433 0.978 5.413 1.00 44.66 107 PHE A O 1
ATOM 862 N N . LEU A 1 108 ? -23.494 0.887 4.312 1.00 41.47 108 LEU A N 1
ATOM 863 C CA . LEU A 1 108 ? -23.456 -0.553 4.218 1.00 41.47 108 LEU A CA 1
ATOM 864 C C . LEU A 1 108 ? -22.186 -0.960 4.936 1.00 41.47 108 LEU A C 1
ATOM 866 O O . LEU A 1 108 ? -21.068 -0.559 4.616 1.00 41.47 108 LEU A O 1
ATOM 870 N N . ARG A 1 109 ? -22.418 -1.663 6.041 1.00 43.22 109 ARG A N 1
ATOM 871 C CA . ARG A 1 109 ? -21.406 -2.417 6.753 1.00 43.22 109 ARG A CA 1
ATOM 872 C C . ARG A 1 109 ? -20.737 -3.300 5.707 1.00 43.22 109 ARG A C 1
ATOM 874 O O . ARG A 1 109 ? -21.318 -4.303 5.309 1.00 43.22 109 ARG A O 1
ATOM 881 N N . PHE A 1 110 ? -19.537 -2.934 5.266 1.00 43.69 110 PHE A N 1
ATOM 882 C CA . PHE A 1 110 ? -18.647 -3.933 4.699 1.00 43.69 110 PHE A CA 1
ATOM 883 C C . PHE A 1 110 ? -18.547 -5.045 5.747 1.00 43.69 110 PHE A C 1
ATOM 885 O O . PHE A 1 110 ? -18.225 -4.730 6.903 1.00 43.69 110 PHE A O 1
ATOM 892 N N . PRO A 1 111 ? -18.856 -6.307 5.407 1.00 39.78 111 PRO A N 1
ATOM 893 C CA . PRO A 1 111 ? -18.478 -7.420 6.250 1.00 39.78 111 PRO A CA 1
ATOM 894 C C . PRO A 1 111 ? -16.953 -7.440 6.219 1.00 39.78 111 PRO A C 1
ATOM 896 O O . PRO A 1 111 ? -16.327 -7.964 5.302 1.00 39.78 111 PRO A O 1
ATOM 899 N N . TYR A 1 112 ? -16.344 -6.750 7.180 1.00 45.47 112 TYR A N 1
ATOM 900 C CA . TYR A 1 112 ? -14.939 -6.920 7.470 1.00 45.47 112 TYR A CA 1
ATOM 901 C C . TYR A 1 112 ? -14.787 -8.391 7.815 1.00 45.47 112 TYR A C 1
ATOM 903 O O . TYR A 1 112 ? -15.319 -8.850 8.826 1.00 45.47 112 TYR A O 1
ATOM 911 N N . ALA A 1 113 ? -14.102 -9.118 6.933 1.00 41.81 113 ALA A N 1
ATOM 912 C CA . ALA A 1 113 ? -13.468 -10.361 7.299 1.00 41.81 113 ALA A CA 1
ATOM 913 C C . ALA A 1 113 ? -12.751 -10.093 8.620 1.00 41.81 113 ALA A C 1
ATOM 915 O O . ALA A 1 113 ? -11.897 -9.211 8.732 1.00 41.81 113 ALA A O 1
ATOM 916 N N . ASN A 1 114 ? -13.236 -10.779 9.640 1.00 38.50 114 ASN A N 1
ATOM 917 C CA . ASN A 1 114 ? -12.664 -10.815 10.957 1.00 38.50 114 ASN A CA 1
ATOM 918 C C . ASN A 1 114 ? -11.234 -11.339 10.762 1.00 38.50 114 ASN A C 1
ATOM 920 O O . ASN A 1 114 ? -11.051 -12.534 10.558 1.00 38.50 114 ASN A O 1
ATOM 924 N N . CYS A 1 115 ? -10.224 -10.464 10.759 1.00 43.22 115 CYS A N 1
ATOM 925 C CA . CYS A 1 115 ? -8.807 -10.853 10.723 1.00 43.22 115 CYS A CA 1
ATOM 926 C C . CYS A 1 115 ? -8.364 -11.470 12.067 1.00 43.22 115 CYS A C 1
ATOM 928 O O . CYS A 1 115 ? -7.253 -11.241 12.531 1.00 43.22 115 CYS A O 1
ATOM 930 N N . ASN A 1 116 ? -9.251 -12.231 12.706 1.00 39.16 116 ASN A N 1
ATOM 931 C CA . ASN A 1 116 ? -8.986 -13.076 13.853 1.00 39.16 116 ASN A CA 1
ATOM 932 C C . ASN A 1 116 ? -8.948 -14.510 13.338 1.00 39.16 116 ASN A C 1
ATOM 934 O O . ASN A 1 116 ? -9.974 -15.175 13.347 1.00 39.16 116 ASN A O 1
ATOM 938 N N . HIS A 1 117 ? -7.802 -14.927 12.808 1.00 40.56 117 HIS A N 1
ATOM 939 C CA . HIS A 1 117 ? -7.274 -16.296 12.844 1.00 40.56 117 HIS A CA 1
ATOM 940 C C . HIS A 1 117 ? -6.277 -16.473 11.706 1.00 40.56 117 HIS A C 1
ATOM 942 O O . HIS A 1 117 ? -6.649 -16.762 10.577 1.00 40.56 117 HIS A O 1
ATOM 948 N N . MET A 1 118 ? -5.001 -16.332 12.032 1.00 33.88 118 MET A N 1
ATOM 949 C CA . MET A 1 118 ? -3.953 -17.207 11.514 1.00 33.88 118 MET A CA 1
ATOM 950 C C . MET A 1 118 ? -2.755 -17.029 12.443 1.00 33.88 118 MET A C 1
ATOM 952 O O . MET A 1 118 ? -1.777 -16.355 12.139 1.00 33.88 118 MET A O 1
ATOM 956 N N . SER A 1 119 ? -2.917 -17.581 13.645 1.00 40.84 119 SER A N 1
ATOM 957 C CA . SER A 1 119 ? -1.787 -18.005 14.458 1.00 40.84 119 SER A CA 1
ATOM 958 C C . SER A 1 119 ? -1.208 -19.262 13.810 1.00 40.84 119 SER A C 1
ATOM 960 O O . SER A 1 119 ? -1.955 -20.153 13.403 1.00 40.84 119 SER A O 1
ATOM 962 N N . SER A 1 120 ? 0.109 -19.245 13.680 1.00 38.22 120 SER A N 1
ATOM 963 C CA . SER A 1 120 ? 1.029 -20.211 13.087 1.00 38.22 120 SER A CA 1
ATOM 964 C C . SER A 1 120 ? 0.856 -21.667 13.550 1.00 38.22 120 SER A C 1
ATOM 966 O O . SER A 1 120 ? 0.335 -21.892 14.644 1.00 38.22 120 SER A O 1
ATOM 968 N N . PRO A 1 121 ? 1.389 -22.651 12.805 1.00 45.56 121 PRO A N 1
ATOM 969 C CA . PRO A 1 121 ? 2.182 -23.719 13.403 1.00 45.56 121 PRO A CA 1
ATOM 970 C C . PRO A 1 121 ? 3.600 -23.237 13.756 1.00 45.56 121 PRO A C 1
ATOM 972 O O . PRO A 1 121 ? 4.168 -22.425 12.985 1.00 45.56 121 PRO A O 1
#

Solvent-accessible surface area (backbone atoms only — not comparable to full-atom values): 7250 Å² total; per-residue (Å²): 143,73,68,70,66,59,56,55,54,53,54,52,52,53,50,52,50,60,67,71,58,59,70,74,29,52,60,84,42,30,70,67,36,82,64,72,54,97,48,87,56,44,42,32,32,18,48,86,38,32,66,40,67,23,32,55,46,82,99,41,73,31,92,40,44,67,54,31,32,59,71,41,48,82,76,70,46,48,60,86,43,36,30,31,48,97,49,22,24,30,31,36,78,61,52,78,54,62,67,57,54,75,74,50,95,60,97,67,81,72,82,69,75,71,90,78,78,84,79,78,135

Secondary structure (DSSP, 8-state):
--SHHHHHHHHHHHHHHHHH------TT-GGG-----SSTTEEEEEETTEEEEEEEPTT---SSHHHHHHHTTTTT--TTSEEEETTEEEEETTTTHHHHHTT--S---------------

Nearest PDB structures (foldseek):
  8ps7-assembly2_B  TM=3.475E-01  e=1.283E+00  Medicago truncatula
  3p23-assembly6_D  TM=3.887E-01  e=5.946E+00  Homo sapiens

Radius of gyration: 18.54 Å; Cα contacts (8 Å, |Δi|>4): 153; chains: 1; bounding box: 36×35×68 Å

Sequence (121 aa):
MKFSAVAATIAALVVIFHAQFGELCQTLNHDQCRYETADASISNLCFRRKCIRAEVIENSYCRTNAQCRRRYRQTGYSRRAVGCRKSRCYTLTNGADYSRESKSKRFLRFPYANCNHMSSP

Mean predicted aligned error: 12.53 Å

Foldseek 3Di:
DPPVVVVVVVVVVVVVVVVVPDPQDDQQFQASDPDDDPDPQWDWGQHPRDTAIWGFDPPFFDDFQVVQLVVCVPVLFDSSQWGADPRTIIGHPPRPVVVVVVPDPDDDPDPPPPPPDDDDD

Organism: NCBI:txid68888